Protein AF-A0A0F8HE31-F1 (afdb_monomer_lite)

Secondary structure (DSSP, 8-state):
--EEEEESSS-TTS----S---SS------EEEE-GGGTTS---EEEEEEEE-TT-SSEEEEEEEEE-S----GGG--S-----------TTS------------HHHHHHHHHHHHHHHT-

Structure (mmCIF, N/CA/C/O backbone):
data_AF-A0A0F8HE31-F1
#
_entry.id   AF-A0A0F8HE31-F1
#
loop_
_atom_site.group_PDB
_atom_site.id
_atom_site.type_symbol
_atom_site.label_atom_id
_atom_site.label_alt_id
_atom_site.label_comp_id
_atom_site.label_asym_id
_atom_site.label_entity_id
_atom_site.label_seq_id
_atom_site.pdbx_PDB_ins_code
_atom_site.Cartn_x
_atom_site.Cartn_y
_atom_site.Cartn_z
_atom_site.occupancy
_atom_site.B_iso_or_equiv
_atom_site.auth_seq_id
_atom_site.auth_comp_id
_atom_site.auth_asym_id
_atom_site.auth_atom_id
_atom_site.pdbx_PDB_model_num
ATOM 1 N N . SER A 1 1 ? 3.170 12.778 -11.305 1.00 69.75 1 SER A N 1
ATOM 2 C CA . SER A 1 1 ? 3.491 11.575 -10.505 1.00 69.75 1 SER A CA 1
ATOM 3 C C . SER A 1 1 ? 4.447 10.694 -11.298 1.00 69.75 1 SER A C 1
ATOM 5 O O . SER A 1 1 ? 4.528 10.888 -12.508 1.00 69.75 1 SER A O 1
ATOM 7 N N . PRO A 1 2 ? 5.191 9.772 -10.658 1.00 75.38 2 PRO A N 1
ATOM 8 C CA . PRO A 1 2 ? 6.046 8.812 -11.369 1.00 75.38 2 PRO A CA 1
ATOM 9 C C . PRO A 1 2 ? 5.257 7.763 -12.174 1.00 75.38 2 PRO A C 1
ATOM 11 O O . PRO A 1 2 ? 5.814 7.103 -13.044 1.00 75.38 2 PRO A O 1
ATOM 14 N N . TYR A 1 3 ? 3.956 7.647 -11.909 1.00 80.19 3 TYR A N 1
ATOM 15 C CA . TYR A 1 3 ? 3.056 6.697 -12.547 1.00 80.19 3 TYR A CA 1
ATOM 16 C C . TYR A 1 3 ? 1.704 7.310 -12.895 1.00 80.19 3 TYR A C 1
ATOM 18 O O . TYR A 1 3 ? 1.266 8.303 -12.298 1.00 80.19 3 TYR A O 1
ATOM 26 N N . GLU A 1 4 ? 1.023 6.632 -13.802 1.00 85.44 4 GLU A N 1
ATOM 27 C CA . GLU A 1 4 ? -0.390 6.761 -14.112 1.00 85.44 4 GLU A CA 1
ATOM 28 C C . GLU A 1 4 ? -1.153 5.564 -13.538 1.00 85.44 4 GLU A C 1
ATOM 30 O O . GLU A 1 4 ? -0.702 4.419 -13.605 1.00 85.44 4 GLU A O 1
ATOM 35 N N . VAL A 1 5 ? -2.323 5.836 -12.956 1.00 86.38 5 VAL A N 1
ATOM 36 C CA . VAL A 1 5 ? -3.256 4.778 -12.557 1.00 86.38 5 VAL A CA 1
ATOM 37 C C . VAL A 1 5 ? -4.071 4.402 -13.784 1.00 86.38 5 VAL A C 1
ATOM 39 O O . VAL A 1 5 ? -4.852 5.219 -14.268 1.00 86.38 5 VAL A O 1
ATOM 42 N N . VAL A 1 6 ? -3.871 3.183 -14.279 1.00 87.50 6 VAL A N 1
ATOM 43 C CA . VAL A 1 6 ? -4.647 2.617 -15.390 1.00 87.50 6 VAL A CA 1
ATOM 44 C C . VAL A 1 6 ? -5.987 2.117 -14.865 1.00 87.50 6 VAL A C 1
ATOM 46 O O . VAL A 1 6 ? -7.032 2.447 -15.417 1.00 87.50 6 VAL A O 1
ATOM 49 N N . GLU A 1 7 ? -5.949 1.368 -13.761 1.00 87.06 7 GLU A N 1
ATOM 50 C CA . GLU A 1 7 ? -7.128 0.823 -13.091 1.00 87.06 7 GLU A CA 1
ATOM 51 C C . GLU A 1 7 ? -6.915 0.782 -11.574 1.00 87.06 7 GLU A C 1
ATOM 53 O O . GLU A 1 7 ? -5.786 0.682 -11.090 1.00 87.06 7 GLU A O 1
ATOM 58 N N . GLY A 1 8 ? -8.002 0.881 -10.814 1.00 85.88 8 GLY A N 1
ATOM 59 C CA . GLY A 1 8 ? -7.991 0.736 -9.364 1.00 85.88 8 GLY A CA 1
ATOM 60 C C . GLY A 1 8 ? -9.131 1.496 -8.683 1.00 85.88 8 GLY A C 1
ATOM 61 O O . GLY A 1 8 ? -9.873 2.240 -9.330 1.00 85.88 8 GLY A O 1
ATOM 62 N N . PRO A 1 9 ? -9.285 1.345 -7.358 1.00 82.38 9 PRO A N 1
ATOM 63 C CA . PRO A 1 9 ? -10.383 1.950 -6.604 1.00 82.38 9 PRO A CA 1
ATOM 64 C C . PRO A 1 9 ? -10.299 3.484 -6.512 1.00 82.38 9 PRO A C 1
ATOM 66 O O . PRO A 1 9 ? -1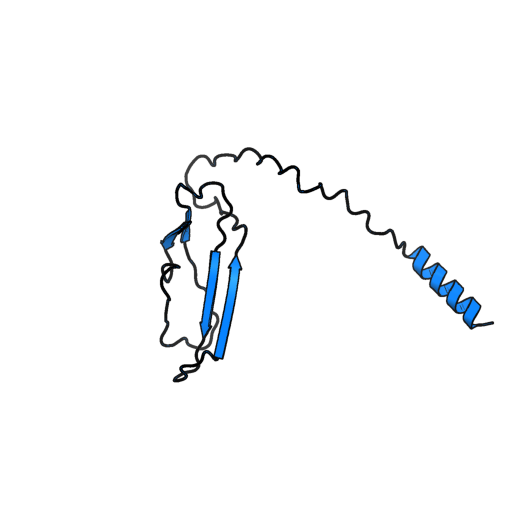1.332 4.135 -6.309 1.00 82.38 9 PRO A O 1
ATOM 69 N N . SER A 1 10 ? -9.102 4.060 -6.667 1.00 82.81 10 SER A N 1
ATOM 70 C CA . SER A 1 10 ? -8.863 5.503 -6.810 1.00 82.81 10 SER A CA 1
ATOM 71 C C . SER A 1 10 ? -7.546 5.799 -7.521 1.00 82.81 10 SER A C 1
ATOM 73 O O . SER A 1 10 ? -6.664 4.944 -7.619 1.00 82.81 10 SER A O 1
ATOM 75 N N . LYS A 1 11 ? -7.373 7.054 -7.947 1.00 82.38 11 LYS A N 1
ATOM 76 C CA . LYS A 1 11 ? -6.037 7.579 -8.243 1.00 82.38 11 LYS A CA 1
ATOM 77 C C . LYS A 1 11 ? -5.256 7.733 -6.936 1.00 82.38 11 LYS A C 1
ATOM 79 O O . LYS A 1 11 ? -5.839 8.108 -5.930 1.00 82.38 11 LYS A O 1
ATOM 84 N N . PHE A 1 12 ? -3.939 7.545 -6.945 1.00 75.00 12 PHE A N 1
ATOM 85 C CA . PHE A 1 12 ? -3.104 7.741 -5.742 1.00 75.00 12 PHE A CA 1
ATOM 86 C C . PHE A 1 12 ? -3.083 9.182 -5.219 1.00 75.00 12 PHE A C 1
ATOM 88 O O . PHE A 1 12 ? -2.845 9.411 -4.038 1.00 75.00 12 PHE A O 1
ATOM 95 N N . SER A 1 13 ? -3.334 10.165 -6.084 1.00 71.94 13 SER A N 1
ATOM 96 C CA . SER A 1 13 ? -3.488 11.565 -5.677 1.00 71.94 13 SER A CA 1
ATOM 97 C C . SER A 1 13 ? -4.846 11.862 -5.034 1.00 71.94 13 SER A C 1
ATOM 99 O O . SER A 1 13 ? -5.060 12.971 -4.551 1.00 71.94 13 SER A O 1
ATOM 101 N N . GLU A 1 14 ? -5.782 10.913 -5.066 1.00 79.38 14 GLU A N 1
ATOM 102 C CA . GLU A 1 14 ? -7.154 11.076 -4.600 1.00 79.38 14 GLU A CA 1
ATOM 103 C C . GLU A 1 14 ? -7.437 10.088 -3.463 1.00 79.38 14 GLU A C 1
ATOM 105 O O . GLU A 1 14 ? -7.141 8.894 -3.542 1.00 79.38 14 GLU A O 1
ATOM 110 N N . LYS A 1 15 ? -8.048 10.578 -2.382 1.00 78.19 15 LYS A N 1
ATOM 111 C CA . LYS A 1 15 ? -8.473 9.707 -1.286 1.00 78.19 15 LYS A CA 1
ATOM 112 C C . LYS A 1 15 ? -9.708 8.926 -1.720 1.00 78.19 15 LYS A C 1
ATOM 114 O O . LYS A 1 15 ? -10.720 9.528 -2.076 1.00 78.19 15 LYS A O 1
ATOM 119 N N . LYS A 1 16 ? -9.653 7.595 -1.639 1.00 81.75 16 LYS A N 1
ATOM 120 C CA . LYS A 1 16 ? -10.864 6.776 -1.678 1.00 81.75 16 LYS A CA 1
ATOM 121 C C . LYS A 1 16 ? -11.493 6.758 -0.293 1.00 81.75 16 LYS A C 1
ATOM 123 O O . LYS A 1 16 ? -10.825 6.407 0.674 1.00 81.75 16 LYS A O 1
ATOM 128 N N . HIS A 1 17 ? -12.769 7.108 -0.216 1.00 83.19 17 HIS A N 1
ATOM 129 C CA . HIS A 1 17 ? -13.562 6.948 0.993 1.00 83.19 17 HIS A CA 1
ATOM 130 C C . HIS A 1 17 ? -14.632 5.881 0.762 1.00 83.19 17 HIS A C 1
ATOM 132 O O . HIS A 1 17 ? -15.249 5.837 -0.305 1.00 83.19 17 HIS A O 1
ATOM 138 N N . PHE A 1 18 ? -14.828 5.029 1.762 1.00 84.00 18 PHE A N 1
ATOM 139 C CA . PHE A 1 18 ? -15.922 4.073 1.836 1.00 84.00 18 PHE A CA 1
ATOM 140 C C . PHE A 1 18 ? -16.754 4.454 3.057 1.00 84.00 18 PHE A C 1
ATOM 142 O O . PHE A 1 18 ? -16.208 4.520 4.154 1.00 84.00 18 PHE A O 1
ATOM 149 N N . GLU A 1 19 ? -18.048 4.719 2.866 1.00 82.94 19 GLU A N 1
ATOM 150 C CA . GLU A 1 19 ? -18.937 5.126 3.968 1.00 82.94 19 GLU A CA 1
ATOM 151 C C . GLU A 1 19 ? -19.082 4.022 5.022 1.00 82.94 19 GLU A C 1
ATOM 153 O O . GLU A 1 19 ? -19.210 4.291 6.215 1.00 82.94 19 GLU A O 1
ATOM 158 N N . SER A 1 20 ? -19.071 2.765 4.579 1.00 82.56 20 SER A N 1
ATOM 159 C CA . SER A 1 20 ? -19.135 1.598 5.446 1.00 82.56 20 SER A CA 1
ATOM 160 C C . SER A 1 20 ? -18.526 0.388 4.746 1.00 82.56 20 SER A C 1
ATOM 162 O O . SER A 1 20 ? -18.643 0.231 3.529 1.00 82.56 20 SER A O 1
ATOM 164 N N . LEU A 1 21 ? -17.869 -0.457 5.534 1.00 83.44 21 LEU A N 1
ATOM 165 C CA . LEU A 1 21 ? -17.417 -1.787 5.154 1.00 83.44 21 LEU A CA 1
ATOM 166 C C . LEU A 1 21 ? -17.979 -2.757 6.196 1.00 83.44 21 LEU A C 1
ATOM 168 O O . LEU A 1 21 ? -17.879 -2.499 7.397 1.00 83.44 21 LEU A O 1
ATOM 172 N N . ASP A 1 22 ? -18.579 -3.851 5.739 1.00 87.44 22 ASP A N 1
ATOM 173 C CA . ASP A 1 22 ? -18.978 -4.947 6.617 1.00 87.44 22 ASP A CA 1
ATOM 174 C C . ASP A 1 22 ? -17.741 -5.610 7.265 1.00 87.44 22 ASP A C 1
ATOM 176 O O . ASP A 1 22 ? -16.612 -5.457 6.795 1.00 87.44 22 ASP A O 1
ATOM 180 N N . PRO A 1 23 ? -17.890 -6.367 8.362 1.00 86.25 23 PRO A N 1
ATOM 181 C CA . PRO A 1 23 ? -16.768 -7.113 8.922 1.00 86.25 23 PRO A CA 1
ATOM 182 C C . PRO A 1 23 ? -16.211 -8.127 7.911 1.00 86.25 23 PRO A C 1
ATOM 184 O O . PRO A 1 23 ? -16.940 -8.995 7.428 1.00 86.25 23 PRO A O 1
ATOM 187 N N . GLY A 1 24 ? -14.911 -8.060 7.615 1.00 88.81 24 GLY A N 1
ATOM 188 C CA . GLY A 1 24 ? -14.300 -8.976 6.656 1.00 88.81 24 GLY A CA 1
ATOM 189 C C . GLY A 1 24 ? -12.869 -8.631 6.259 1.00 88.81 24 GLY A C 1
ATOM 190 O O . GLY A 1 24 ? -12.240 -7.726 6.807 1.00 88.81 24 GLY A O 1
ATOM 191 N N . VAL A 1 25 ? -12.362 -9.393 5.289 1.00 89.62 25 VAL A N 1
ATOM 192 C CA . VAL A 1 25 ? -11.068 -9.156 4.642 1.00 89.62 25 VAL A CA 1
ATOM 193 C C . VAL A 1 25 ? -11.329 -8.495 3.296 1.00 89.62 25 VAL A C 1
ATOM 195 O O . VAL A 1 25 ? -12.094 -9.018 2.488 1.00 89.62 25 VAL A O 1
ATOM 198 N N . TYR A 1 26 ? -10.673 -7.363 3.061 1.00 87.06 26 TYR A N 1
ATOM 199 C CA . TYR A 1 26 ? -10.794 -6.594 1.829 1.00 87.06 26 TYR A CA 1
ATOM 200 C C . TYR A 1 26 ? -9.460 -6.559 1.098 1.00 87.06 26 TYR A C 1
ATOM 202 O O . TYR A 1 26 ? -8.422 -6.276 1.697 1.00 87.06 26 TYR A O 1
ATOM 210 N N . THR A 1 27 ? -9.512 -6.806 -0.206 1.00 88.12 27 THR A N 1
ATOM 211 C CA . THR A 1 27 ? -8.365 -6.691 -1.104 1.00 88.12 27 THR A CA 1
ATOM 212 C C . THR A 1 27 ? -8.624 -5.545 -2.068 1.00 88.12 27 THR A C 1
ATOM 214 O O . THR A 1 27 ? -9.687 -5.467 -2.681 1.00 88.12 27 THR A O 1
ATOM 217 N N . PHE A 1 28 ? -7.650 -4.648 -2.184 1.00 85.56 28 PHE A N 1
ATOM 218 C CA . PHE A 1 28 ? -7.682 -3.527 -3.113 1.00 85.56 28 PHE A CA 1
ATOM 219 C C . PHE A 1 28 ? -6.532 -3.680 -4.098 1.00 85.56 28 PHE A C 1
ATOM 221 O O . PHE A 1 28 ? -5.388 -3.875 -3.688 1.00 85.56 28 PHE A O 1
ATOM 228 N N . GLU A 1 29 ? -6.843 -3.582 -5.385 1.00 87.56 29 GLU A N 1
ATOM 229 C CA . GLU A 1 29 ? 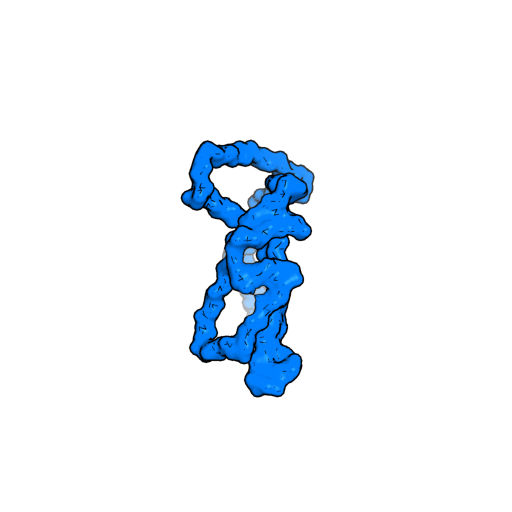-5.883 -3.782 -6.466 1.00 87.56 29 GLU A CA 1
ATOM 230 C C . GLU A 1 29 ? -5.785 -2.522 -7.323 1.00 87.56 29 GLU A C 1
ATOM 232 O O . GLU A 1 29 ? -6.782 -1.850 -7.593 1.00 87.56 29 GLU A O 1
ATOM 237 N N . TRP A 1 30 ? -4.564 -2.202 -7.743 1.00 85.56 30 TRP A N 1
ATOM 238 C CA . TRP A 1 30 ? -4.276 -1.121 -8.676 1.00 85.56 30 TRP A CA 1
ATOM 239 C C . TRP A 1 30 ? -3.409 -1.652 -9.808 1.00 85.56 30 TRP A C 1
ATOM 241 O O . TRP A 1 30 ? -2.445 -2.380 -9.569 1.00 85.56 30 TRP A O 1
ATOM 251 N N . ILE A 1 31 ? -3.703 -1.207 -11.025 1.00 85.75 31 ILE A N 1
ATOM 252 C CA . ILE A 1 31 ? -2.850 -1.382 -12.196 1.00 85.75 31 ILE A CA 1
ATOM 253 C C . ILE A 1 31 ? -2.191 -0.038 -12.480 1.00 85.75 31 ILE A C 1
ATOM 255 O O . ILE A 1 31 ? -2.858 0.956 -12.783 1.00 85.75 31 ILE A O 1
ATOM 259 N N . LEU A 1 32 ? -0.866 -0.011 -12.363 1.00 83.31 32 LEU A N 1
ATOM 260 C CA . LEU A 1 32 ? -0.054 1.185 -12.542 1.00 83.31 32 LEU A CA 1
ATOM 261 C C . LEU A 1 32 ? 0.803 1.072 -13.793 1.00 83.31 32 LEU A C 1
ATOM 263 O O . LEU A 1 32 ? 1.348 0.011 -14.095 1.00 83.31 32 LEU A O 1
ATOM 267 N N . LYS A 1 33 ? 0.974 2.199 -14.475 1.00 81.81 33 LYS A N 1
ATOM 268 C CA . LYS A 1 33 ? 1.920 2.349 -15.575 1.00 81.81 33 LYS A CA 1
ATOM 269 C C . LYS A 1 33 ? 2.961 3.392 -15.186 1.00 81.81 33 LYS A C 1
ATOM 271 O O . LYS A 1 33 ? 2.596 4.473 -14.731 1.00 81.81 33 LYS A O 1
ATOM 276 N N . ALA A 1 34 ? 4.243 3.074 -15.349 1.00 78.69 34 ALA A N 1
ATOM 277 C CA . ALA A 1 34 ? 5.304 4.066 -15.198 1.00 78.69 34 ALA A CA 1
ATOM 278 C C . ALA A 1 34 ? 5.194 5.126 -16.303 1.00 78.69 34 ALA A C 1
ATOM 280 O O . ALA A 1 34 ? 4.856 4.810 -17.445 1.00 78.69 34 ALA A O 1
ATOM 281 N N . ASN A 1 35 ? 5.489 6.377 -15.963 1.00 80.25 35 ASN A N 1
ATOM 282 C CA . ASN A 1 35 ? 5.586 7.447 -16.956 1.00 80.25 35 ASN A CA 1
ATOM 283 C C . ASN A 1 35 ? 6.955 7.398 -17.645 1.00 80.25 35 ASN A C 1
ATOM 285 O O . ASN A 1 35 ? 7.911 6.916 -17.043 1.00 80.25 35 ASN A O 1
ATOM 289 N N . GLU A 1 36 ? 7.078 7.963 -18.852 1.00 75.56 36 GLU A N 1
ATOM 290 C CA . GLU A 1 36 ? 8.306 7.905 -19.676 1.00 75.56 36 GLU A CA 1
ATOM 291 C C . GLU A 1 36 ? 9.582 8.311 -18.907 1.00 75.56 36 GLU A C 1
ATOM 293 O O . GLU A 1 36 ? 10.640 7.718 -19.082 1.00 75.56 36 GLU A O 1
ATOM 298 N N . GLY A 1 37 ? 9.488 9.275 -17.982 1.00 70.69 37 GLY A N 1
ATOM 299 C CA . GLY A 1 37 ? 10.621 9.715 -17.151 1.00 70.69 37 GLY A CA 1
ATOM 300 C C . GLY A 1 37 ? 11.039 8.759 -16.023 1.00 70.69 37 GLY A C 1
ATOM 301 O O . GLY A 1 37 ? 12.010 9.040 -15.325 1.00 70.69 37 GLY A O 1
ATOM 302 N N . TRP A 1 38 ? 10.300 7.671 -15.809 1.00 68.75 38 TRP A N 1
ATOM 303 C CA . TRP A 1 38 ? 10.508 6.674 -14.751 1.00 68.75 38 TRP A CA 1
ATOM 304 C C . TRP A 1 38 ? 10.646 5.248 -15.297 1.00 68.75 38 TRP A C 1
ATOM 306 O O . TRP A 1 38 ? 10.822 4.307 -14.520 1.00 68.75 38 TRP A O 1
ATOM 316 N N . GLU A 1 39 ? 10.610 5.076 -16.619 1.00 63.34 39 GLU A N 1
ATOM 317 C CA . GLU A 1 39 ? 10.911 3.799 -17.259 1.00 63.34 39 GLU A CA 1
ATOM 318 C C . GLU A 1 39 ? 12.332 3.341 -16.876 1.00 63.34 39 GLU A C 1
ATOM 320 O O . GLU A 1 39 ? 13.300 4.096 -16.950 1.00 63.34 39 GLU A O 1
ATOM 325 N N . GLY A 1 40 ? 12.452 2.103 -16.384 1.00 62.41 40 GLY A N 1
ATOM 326 C CA . GLY A 1 40 ? 13.725 1.510 -15.950 1.00 62.41 40 GLY A CA 1
ATOM 327 C C . GLY A 1 40 ? 14.163 1.819 -14.508 1.00 62.41 40 GLY A C 1
ATOM 328 O O . GLY A 1 40 ? 15.089 1.164 -14.011 1.00 62.41 40 GLY A O 1
ATOM 329 N N . TRP A 1 41 ? 13.489 2.734 -13.804 1.00 63.56 41 TRP A N 1
ATOM 330 C CA . TRP A 1 41 ? 13.756 3.066 -12.397 1.00 63.56 41 TRP A CA 1
ATOM 331 C C . TRP A 1 41 ? 12.898 2.244 -11.425 1.00 63.56 41 TRP A C 1
ATOM 333 O O . TRP A 1 41 ? 11.906 1.626 -11.810 1.00 63.56 41 TRP A O 1
ATOM 343 N N . SER A 1 42 ? 13.279 2.203 -10.141 1.00 66.94 42 SER A N 1
ATOM 344 C CA . SER A 1 42 ? 12.391 1.656 -9.111 1.00 66.94 42 SER A CA 1
ATOM 345 C C . SER A 1 42 ? 11.228 2.626 -8.894 1.00 66.94 42 SER A C 1
ATOM 347 O O . SER A 1 42 ? 11.422 3.825 -8.709 1.00 66.94 42 SER A O 1
ATOM 349 N N . MET A 1 43 ? 10.006 2.101 -8.945 1.00 76.88 43 MET A N 1
ATOM 350 C CA . MET A 1 43 ? 8.778 2.875 -8.786 1.00 76.88 43 MET A CA 1
ATOM 351 C C . MET A 1 43 ? 8.167 2.569 -7.412 1.00 76.88 43 MET A C 1
ATOM 353 O O . MET A 1 43 ? 7.330 1.670 -7.314 1.00 76.88 43 MET A O 1
ATOM 357 N N . PRO A 1 44 ? 8.615 3.237 -6.330 1.00 79.75 44 PRO A N 1
ATOM 358 C CA . PRO A 1 44 ? 8.048 3.012 -5.012 1.00 79.75 44 PRO A CA 1
ATOM 359 C C . PRO A 1 44 ? 6.621 3.559 -4.940 1.00 79.75 44 PRO A C 1
ATOM 361 O O . PRO A 1 44 ? 6.323 4.648 -5.440 1.00 79.75 44 PRO A O 1
ATOM 364 N N . VAL A 1 45 ? 5.742 2.807 -4.286 1.00 83.19 45 VAL A N 1
ATOM 365 C CA . VAL A 1 45 ? 4.334 3.165 -4.110 1.00 83.19 45 VAL A CA 1
ATOM 366 C C . VAL A 1 45 ? 4.052 3.333 -2.624 1.00 83.19 45 VAL A C 1
ATOM 368 O O . VAL A 1 45 ? 4.209 2.392 -1.850 1.00 83.19 45 VAL A O 1
ATOM 371 N N . ASN A 1 46 ? 3.641 4.537 -2.231 1.00 86.25 46 ASN A N 1
ATOM 372 C CA . ASN A 1 46 ? 3.266 4.844 -0.854 1.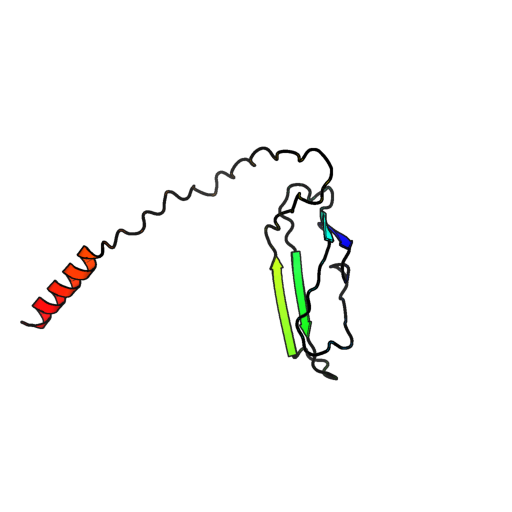00 86.25 46 ASN A CA 1
ATOM 373 C C . ASN A 1 46 ? 1.763 4.657 -0.684 1.00 86.25 46 ASN A C 1
ATOM 375 O O . ASN A 1 46 ? 0.969 5.265 -1.405 1.00 86.25 46 ASN A O 1
ATOM 379 N N . PHE A 1 47 ? 1.389 3.846 0.294 1.00 86.06 47 PHE A N 1
ATOM 380 C CA . PHE A 1 47 ? 0.015 3.626 0.699 1.00 86.06 47 PHE A CA 1
ATOM 381 C C . PHE A 1 47 ? -0.204 4.232 2.066 1.00 86.06 47 PHE A C 1
ATOM 383 O O . PHE A 1 47 ? 0.556 3.984 2.997 1.00 86.06 47 PHE A O 1
ATOM 390 N N . TRP A 1 48 ? -1.294 4.971 2.185 1.00 89.12 48 TRP A N 1
ATOM 391 C CA . TRP A 1 48 ? -1.784 5.495 3.444 1.00 89.12 48 TRP A CA 1
ATOM 392 C C . TRP A 1 48 ? -3.244 5.096 3.592 1.00 89.12 48 TRP A C 1
ATOM 394 O O . TRP A 1 48 ? -4.017 5.206 2.637 1.00 89.12 48 TRP A O 1
ATOM 404 N N . TYR A 1 49 ? -3.621 4.628 4.776 1.00 89.12 49 TYR A N 1
ATOM 405 C CA . TYR A 1 49 ? -4.988 4.216 5.065 1.00 89.12 49 TYR A CA 1
ATOM 406 C C . TYR A 1 49 ? -5.435 4.694 6.442 1.00 89.12 49 TYR A C 1
ATOM 408 O O . TYR A 1 49 ? -4.636 4.850 7.371 1.00 89.12 49 TYR A O 1
ATOM 416 N N . GLN A 1 50 ? -6.743 4.901 6.560 1.00 92.00 50 GLN A N 1
ATOM 417 C CA . GLN A 1 50 ? -7.433 5.193 7.808 1.00 92.00 50 GLN A CA 1
ATOM 418 C C . GLN A 1 50 ? -8.730 4.397 7.873 1.00 92.00 50 GLN A C 1
ATOM 420 O O . GLN A 1 50 ? -9.410 4.227 6.860 1.00 92.00 50 GLN A O 1
ATOM 425 N N . LEU A 1 51 ? -9.060 3.922 9.068 1.00 89.94 51 LEU A N 1
ATOM 426 C CA . LEU A 1 51 ? -10.318 3.260 9.385 1.00 89.94 51 LEU A CA 1
ATOM 427 C C . LEU A 1 51 ? -10.959 4.019 10.542 1.00 89.94 51 LEU A C 1
ATOM 429 O O . LEU A 1 51 ? -10.308 4.270 11.558 1.00 89.94 51 LEU A O 1
ATOM 433 N N . HIS A 1 52 ? -12.224 4.377 10.365 1.00 91.19 52 HIS A N 1
ATOM 434 C CA . HIS A 1 52 ? -13.024 5.091 11.350 1.00 91.19 52 HIS A CA 1
ATOM 435 C C . HIS A 1 52 ? -14.086 4.151 11.904 1.00 91.19 52 HIS A C 1
ATOM 437 O O . HIS A 1 52 ? -14.672 3.359 11.160 1.00 91.19 52 HIS A O 1
ATOM 443 N N . GLU A 1 53 ? -14.340 4.247 13.205 1.00 88.25 53 GLU A N 1
ATOM 444 C CA . GLU A 1 53 ? -15.555 3.673 13.768 1.00 88.25 53 GLU A CA 1
ATOM 445 C C . GLU A 1 53 ? -16.770 4.493 13.322 1.00 88.25 53 GLU A C 1
ATOM 447 O O . GLU A 1 53 ? -16.672 5.658 12.929 1.00 88.25 53 GLU A O 1
ATOM 452 N N . LYS A 1 54 ? -17.944 3.862 13.323 1.00 85.25 54 LYS A N 1
ATOM 453 C CA . LYS A 1 54 ? -19.158 4.493 12.811 1.00 85.25 54 LYS A CA 1
ATOM 454 C C . LYS A 1 54 ? -19.509 5.735 13.635 1.00 85.25 54 LYS A C 1
ATOM 456 O O . LYS A 1 54 ? -19.892 5.611 14.792 1.00 85.25 54 LYS A O 1
ATOM 461 N N . GLY A 1 55 ? -19.509 6.893 12.978 1.00 84.81 55 GLY A N 1
ATOM 462 C CA . GLY A 1 55 ? -19.875 8.172 13.591 1.00 84.81 55 GLY A CA 1
ATOM 463 C C . GLY A 1 55 ? -18.724 8.884 14.301 1.00 84.81 55 GLY A C 1
ATOM 464 O O . GLY A 1 55 ? -18.966 9.941 14.873 1.00 84.81 55 GLY A O 1
ATOM 465 N N . GLU A 1 56 ? -17.506 8.338 14.238 1.00 88.88 56 GLU A N 1
ATOM 466 C CA . GLU A 1 56 ? -16.313 8.935 14.836 1.00 88.88 56 GLU A CA 1
ATOM 467 C C . GLU A 1 56 ? -15.467 9.656 13.778 1.00 88.88 56 GLU A C 1
ATOM 469 O O . GLU A 1 56 ? -15.053 9.074 12.768 1.00 88.88 56 GLU A O 1
ATOM 474 N N . ASP A 1 57 ? -15.167 10.930 14.028 1.00 87.19 57 ASP A N 1
ATOM 475 C CA . ASP A 1 57 ? -14.312 11.734 13.146 1.00 87.19 57 ASP A CA 1
ATOM 476 C C . ASP A 1 57 ? -12.824 11.379 13.312 1.00 87.19 57 ASP A C 1
ATOM 478 O O . ASP A 1 57 ? -12.029 11.544 12.382 1.00 87.19 57 ASP A O 1
ATOM 482 N N . GLU A 1 58 ? -12.428 10.860 14.478 1.00 93.38 58 GLU A N 1
ATOM 483 C CA . GLU A 1 58 ? -11.064 10.394 14.717 1.00 93.38 58 GLU A CA 1
ATOM 484 C C . GLU A 1 58 ? -10.863 8.959 14.193 1.00 93.38 58 GLU A C 1
ATOM 486 O O . GLU A 1 58 ? -11.707 8.086 14.407 1.00 93.38 58 GLU A O 1
ATOM 491 N N . PRO A 1 59 ? -9.743 8.671 13.499 1.00 92.75 59 PRO A N 1
ATOM 492 C CA . PRO A 1 59 ? -9.485 7.335 12.981 1.00 92.75 59 PRO A CA 1
ATOM 493 C C . PRO A 1 59 ? -9.109 6.380 14.118 1.00 92.75 59 PRO A C 1
ATOM 495 O O . PRO A 1 59 ? -8.126 6.604 14.828 1.00 92.75 59 PRO A O 1
ATOM 498 N N . ALA A 1 60 ? -9.825 5.262 14.221 1.00 92.75 60 ALA A N 1
ATOM 499 C CA . ALA A 1 60 ? -9.493 4.168 15.131 1.00 92.75 60 ALA A CA 1
ATOM 500 C C . ALA A 1 60 ? -8.174 3.481 14.735 1.00 92.75 60 ALA A C 1
ATOM 502 O O . ALA A 1 60 ? -7.386 3.073 15.588 1.00 92.75 60 ALA A O 1
ATOM 503 N N . VAL A 1 61 ? -7.904 3.385 13.428 1.00 92.50 61 VAL A N 1
ATOM 504 C CA . VAL A 1 61 ? -6.643 2.863 12.888 1.00 92.50 61 VAL A CA 1
ATOM 505 C C . VAL A 1 61 ? -6.139 3.786 11.789 1.00 92.50 61 VAL A C 1
ATOM 507 O O . VAL A 1 61 ? -6.898 4.233 10.932 1.00 92.50 61 VAL A O 1
ATOM 510 N N . LYS A 1 62 ? -4.830 4.035 11.783 1.00 94.31 62 LYS A N 1
ATOM 511 C CA . LYS A 1 62 ? -4.119 4.691 10.686 1.00 94.31 62 LYS A CA 1
ATOM 512 C C . LYS A 1 62 ? -2.807 3.970 10.431 1.00 94.31 62 LYS A C 1
ATOM 514 O O . LYS A 1 62 ? -2.138 3.562 11.381 1.00 94.31 62 LYS A O 1
ATOM 519 N N . GLY A 1 63 ? -2.425 3.851 9.171 1.00 91.62 63 GLY A N 1
ATOM 520 C CA . GLY A 1 63 ? -1.155 3.248 8.803 1.00 91.62 63 GLY A CA 1
ATOM 521 C C . GLY A 1 63 ? -0.635 3.777 7.482 1.00 91.62 63 GLY A C 1
ATOM 522 O O . GLY A 1 63 ? -1.383 4.295 6.653 1.00 91.62 63 GLY A O 1
ATOM 523 N N . GLU A 1 64 ? 0.672 3.641 7.314 1.00 92.50 64 GLU A N 1
ATOM 524 C CA . GLU A 1 64 ? 1.380 3.994 6.097 1.00 92.50 64 GLU A CA 1
ATOM 525 C C . GLU A 1 64 ? 2.440 2.935 5.821 1.00 92.50 64 GLU A C 1
ATOM 527 O O . GLU A 1 64 ? 3.083 2.434 6.747 1.00 92.50 64 GLU A O 1
ATOM 532 N N . PHE A 1 65 ? 2.608 2.580 4.554 1.00 89.69 65 PHE A N 1
ATOM 533 C CA . PHE A 1 65 ? 3.708 1.734 4.120 1.00 89.69 65 PHE A CA 1
ATOM 534 C C . PHE A 1 65 ? 4.117 2.060 2.687 1.00 89.69 65 PHE A C 1
ATOM 536 O O . PHE A 1 65 ? 3.323 2.543 1.880 1.00 89.69 65 PHE A O 1
ATOM 543 N N . THR A 1 66 ? 5.368 1.746 2.368 1.00 88.56 66 THR A N 1
ATOM 544 C CA . THR A 1 66 ? 5.926 1.898 1.027 1.00 88.56 66 THR A CA 1
ATOM 545 C C . THR A 1 66 ? 6.222 0.528 0.453 1.00 88.56 66 THR A C 1
ATOM 547 O O . THR A 1 66 ? 6.979 -0.247 1.037 1.00 88.56 66 THR A O 1
ATOM 550 N N . VAL A 1 67 ? 5.675 0.243 -0.723 1.00 84.50 67 VAL A N 1
ATOM 551 C CA . VAL A 1 67 ? 6.122 -0.884 -1.538 1.00 84.50 67 VAL A CA 1
ATOM 552 C C . VAL A 1 67 ? 7.271 -0.381 -2.400 1.00 84.50 67 VAL A C 1
ATOM 554 O O . VAL A 1 67 ? 7.061 0.372 -3.348 1.00 84.50 67 VAL A O 1
ATOM 557 N N . ALA A 1 68 ? 8.496 -0.745 -2.030 1.00 79.00 68 ALA A N 1
ATOM 558 C CA . ALA A 1 68 ? 9.694 -0.474 -2.816 1.00 79.00 68 ALA A CA 1
ATOM 559 C C . ALA A 1 68 ? 10.050 -1.701 -3.667 1.00 79.00 68 ALA A C 1
ATOM 561 O O . ALA A 1 68 ? 9.770 -2.830 -3.274 1.00 79.00 68 ALA A O 1
ATOM 562 N N . TYR A 1 69 ? 10.695 -1.477 -4.815 1.00 69.81 69 TYR A N 1
ATOM 563 C CA . TYR A 1 69 ? 11.154 -2.546 -5.716 1.00 69.81 69 TYR A CA 1
ATOM 564 C C . TYR A 1 69 ? 10.036 -3.486 -6.193 1.00 69.81 69 TYR A C 1
ATOM 566 O O . TYR A 1 69 ? 10.193 -4.706 -6.197 1.00 69.81 69 TYR A O 1
ATOM 574 N N . CYS A 1 70 ? 8.904 -2.919 -6.617 1.00 67.94 70 CYS A N 1
ATOM 575 C CA . CYS A 1 70 ? 7.831 -3.688 -7.238 1.00 67.94 70 CYS A CA 1
ATOM 576 C C . CYS A 1 70 ? 8.396 -4.523 -8.398 1.00 67.94 70 CYS A C 1
ATOM 578 O O . CYS A 1 70 ? 8.967 -3.976 -9.343 1.00 67.94 70 CYS A O 1
ATOM 580 N N . THR A 1 71 ? 8.251 -5.845 -8.319 1.00 60.16 71 THR A N 1
ATOM 581 C CA . THR A 1 71 ? 8.574 -6.720 -9.448 1.00 60.16 71 THR A CA 1
ATOM 582 C C . THR A 1 71 ? 7.475 -6.544 -10.484 1.00 60.16 71 THR A C 1
ATOM 584 O O . THR A 1 71 ? 6.307 -6.799 -10.200 1.00 60.16 71 THR A O 1
ATOM 587 N N . ILE A 1 72 ? 7.834 -6.064 -11.672 1.00 63.47 72 ILE A N 1
ATOM 588 C CA . ILE A 1 72 ? 6.897 -5.972 -12.791 1.00 63.47 72 ILE A CA 1
ATOM 589 C C . ILE A 1 72 ? 6.659 -7.403 -13.284 1.00 63.47 72 ILE A C 1
ATOM 591 O O . ILE A 1 72 ? 7.593 -8.054 -13.755 1.00 63.47 72 ILE A O 1
ATOM 595 N N . SER A 1 73 ? 5.431 -7.914 -13.141 1.00 55.72 73 SER A N 1
ATOM 596 C CA . SER A 1 73 ? 5.062 -9.202 -13.735 1.00 55.72 73 SER A CA 1
ATOM 597 C C . SER A 1 73 ? 4.921 -9.030 -15.244 1.00 55.72 73 SER A C 1
ATOM 599 O O . SER A 1 73 ? 4.042 -8.314 -15.722 1.00 55.72 73 SER A O 1
ATOM 601 N N . ASN A 1 74 ? 5.790 -9.693 -16.004 1.00 60.84 74 ASN A N 1
ATOM 602 C CA . ASN A 1 74 ? 5.768 -9.640 -17.464 1.00 60.84 74 ASN A CA 1
ATOM 603 C C . ASN A 1 74 ? 4.746 -10.610 -18.090 1.00 60.84 74 ASN A C 1
ATOM 605 O O . ASN A 1 74 ? 4.653 -10.695 -19.310 1.00 60.84 74 ASN A O 1
ATOM 609 N N . GLU A 1 75 ? 3.968 -11.341 -17.284 1.00 60.38 75 GLU A N 1
ATOM 610 C CA . GLU A 1 75 ? 3.083 -12.419 -17.756 1.00 60.38 75 GLU A CA 1
ATOM 611 C C . GLU A 1 75 ? 1.904 -11.933 -18.620 1.00 60.38 75 GLU A C 1
ATOM 613 O O . GLU A 1 75 ? 1.371 -12.686 -19.435 1.00 60.38 75 GLU A O 1
ATOM 618 N N . HIS A 1 76 ?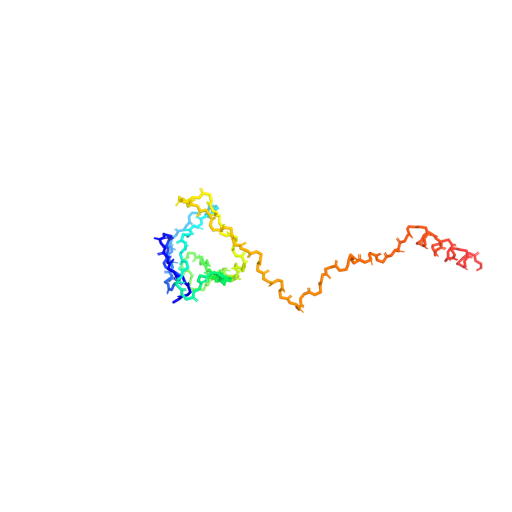 1.508 -10.667 -18.467 1.00 55.12 76 HIS A N 1
ATOM 619 C CA . HIS A 1 76 ? 0.363 -10.078 -19.168 1.00 55.12 76 HIS A CA 1
ATOM 620 C C . HIS A 1 76 ? 0.749 -9.135 -20.318 1.00 55.12 76 HIS A C 1
ATOM 622 O O . HIS A 1 76 ? -0.132 -8.648 -21.032 1.00 55.12 76 HIS A O 1
ATOM 628 N N . TYR A 1 77 ? 2.043 -8.893 -20.543 1.00 60.50 77 TYR A N 1
ATOM 629 C CA . TYR A 1 77 ? 2.510 -8.070 -21.659 1.00 60.50 77 TYR A CA 1
ATOM 630 C C . TYR A 1 77 ? 2.669 -8.932 -22.919 1.00 60.50 77 TYR A C 1
ATOM 632 O O . TYR A 1 77 ? 3.305 -9.982 -22.904 1.00 60.50 77 TYR A O 1
ATOM 640 N N . LYS A 1 78 ? 2.072 -8.496 -24.036 1.00 59.94 78 LYS A N 1
ATOM 641 C CA . LYS A 1 78 ? 2.227 -9.146 -25.348 1.00 59.94 78 LYS A CA 1
ATOM 642 C C . LYS A 1 78 ? 3.392 -8.500 -26.103 1.00 59.94 78 LYS A C 1
ATOM 644 O O . LYS A 1 78 ? 3.347 -7.298 -26.342 1.00 59.94 78 LYS A O 1
ATOM 649 N N . GLY A 1 79 ? 4.381 -9.291 -26.522 1.00 65.75 79 GLY A N 1
ATOM 650 C CA . GLY A 1 79 ? 5.532 -8.833 -27.314 1.00 65.75 79 GLY A CA 1
ATOM 651 C C . GLY A 1 79 ? 6.834 -9.537 -26.925 1.00 65.75 79 GLY A C 1
ATOM 652 O O . GLY A 1 79 ? 6.841 -10.348 -26.000 1.00 65.75 79 GLY A O 1
ATOM 653 N N . GLU A 1 80 ? 7.930 -9.244 -27.633 1.00 58.91 80 GLU A N 1
ATOM 654 C CA . GLU A 1 80 ? 9.270 -9.623 -27.169 1.00 58.91 80 GLU A CA 1
ATOM 655 C C . GLU A 1 80 ? 9.563 -8.873 -25.870 1.00 58.91 80 GLU A C 1
ATOM 657 O O . GLU A 1 80 ? 9.487 -7.646 -25.813 1.00 58.91 80 GLU A O 1
ATOM 662 N N . ILE A 1 81 ? 9.862 -9.625 -24.812 1.00 57.81 81 ILE A N 1
ATOM 663 C CA . ILE A 1 81 ? 10.312 -9.054 -23.548 1.00 57.81 81 ILE A CA 1
ATOM 664 C C . ILE A 1 81 ? 11.712 -8.503 -23.823 1.00 57.81 81 ILE A C 1
ATOM 666 O O . ILE A 1 81 ? 12.589 -9.301 -24.171 1.00 57.81 81 ILE A O 1
ATOM 670 N N . PRO A 1 82 ? 11.961 -7.188 -23.686 1.00 55.44 82 PRO A N 1
ATOM 671 C CA . PRO A 1 82 ? 13.325 -6.700 -23.714 1.00 55.44 82 PRO A CA 1
ATOM 672 C C . PRO A 1 82 ? 14.059 -7.401 -22.573 1.00 55.44 82 PRO A 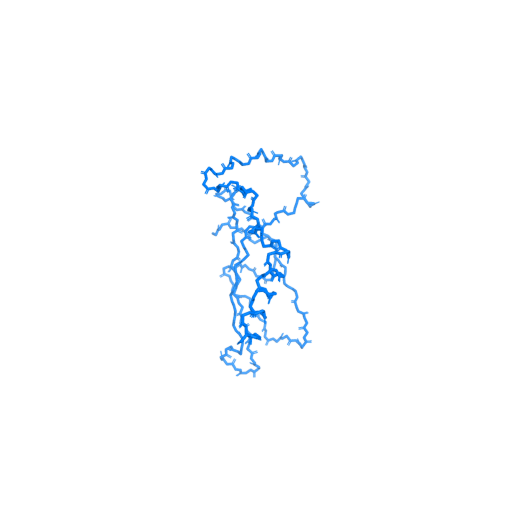C 1
ATOM 674 O O . PRO A 1 82 ? 13.732 -7.218 -21.398 1.00 55.44 82 PRO A O 1
ATOM 677 N N . ILE A 1 83 ? 15.009 -8.265 -22.930 1.00 54.00 83 ILE A N 1
ATOM 678 C CA . ILE A 1 83 ? 15.982 -8.799 -21.989 1.00 54.00 83 ILE A CA 1
ATOM 679 C C . ILE A 1 83 ? 16.725 -7.558 -21.520 1.00 54.00 83 ILE A C 1
ATOM 681 O O . ILE A 1 83 ? 17.527 -7.001 -22.264 1.00 54.00 83 ILE A O 1
ATOM 685 N N . PHE A 1 84 ? 16.358 -7.048 -20.345 1.00 54.47 84 PHE A N 1
ATOM 686 C CA . PHE A 1 84 ? 17.108 -5.979 -19.716 1.00 54.47 84 PHE A CA 1
ATOM 687 C C . PHE A 1 84 ? 18.506 -6.565 -19.540 1.00 54.47 84 PHE A C 1
ATOM 689 O O . PHE A 1 84 ? 18.678 -7.502 -18.756 1.00 54.47 84 PHE A O 1
ATOM 696 N N . GLU A 1 85 ? 19.465 -6.099 -20.346 1.00 48.78 85 GLU A N 1
ATOM 697 C CA . GLU A 1 85 ? 20.875 -6.362 -20.094 1.00 48.78 85 GLU A CA 1
ATOM 698 C C . GLU A 1 85 ? 21.092 -6.089 -18.611 1.00 48.78 85 GLU A C 1
ATOM 700 O O . GLU A 1 85 ? 20.578 -5.093 -18.084 1.00 48.78 85 GLU A O 1
ATOM 705 N N . GLU A 1 86 ? 21.737 -7.040 -17.931 1.00 49.09 86 GLU A N 1
ATOM 706 C CA . GLU A 1 86 ? 22.061 -6.944 -16.515 1.00 49.09 86 GLU A CA 1
ATOM 707 C C . GLU A 1 86 ? 22.466 -5.500 -16.226 1.00 49.09 86 GLU A C 1
ATOM 709 O O . GLU A 1 86 ? 23.436 -5.001 -16.804 1.00 49.09 86 GLU A O 1
ATOM 714 N N . ARG A 1 87 ? 21.673 -4.791 -15.400 1.00 46.41 87 ARG A N 1
ATOM 715 C CA . ARG A 1 87 ? 22.064 -3.458 -14.929 1.00 46.41 87 ARG A CA 1
ATOM 716 C C . ARG A 1 87 ? 23.531 -3.566 -14.527 1.00 46.41 87 ARG A C 1
ATOM 718 O O . ARG A 1 87 ? 23.857 -4.546 -13.849 1.00 46.41 87 ARG A O 1
ATOM 725 N N . PRO A 1 88 ? 24.396 -2.595 -14.874 1.00 46.12 88 PRO A N 1
ATOM 726 C CA . PRO A 1 88 ? 25.711 -2.571 -14.271 1.00 46.12 88 PRO A CA 1
ATOM 727 C C . PRO A 1 88 ? 25.463 -2.588 -12.769 1.00 46.12 88 PRO A C 1
ATOM 729 O O . PRO A 1 88 ? 24.794 -1.700 -12.229 1.00 46.12 88 PRO A O 1
ATOM 732 N N . VAL A 1 89 ? 25.891 -3.677 -12.131 1.00 44.72 89 VAL A N 1
ATOM 733 C CA . VAL A 1 89 ? 25.922 -3.797 -10.683 1.00 44.72 89 VAL A CA 1
ATOM 734 C C . VAL A 1 89 ? 26.582 -2.512 -10.222 1.00 44.72 89 VAL A C 1
ATOM 736 O O . VAL A 1 89 ? 27.718 -2.231 -10.603 1.00 44.72 89 VAL A O 1
ATOM 739 N N . SER A 1 90 ? 25.833 -1.669 -9.511 1.00 42.38 90 SER A N 1
ATOM 740 C CA . SER A 1 90 ? 26.424 -0.495 -8.894 1.00 42.38 90 SER A CA 1
ATOM 741 C C . SER A 1 90 ? 27.602 -1.005 -8.076 1.00 42.38 90 SER A C 1
ATOM 743 O O . SER A 1 90 ? 27.412 -1.830 -7.182 1.00 42.38 90 SER A O 1
ATOM 745 N N . GLU A 1 91 ? 28.810 -0.540 -8.389 1.00 49.09 91 GLU A N 1
ATOM 746 C CA . GLU A 1 91 ? 30.055 -0.886 -7.693 1.00 49.09 91 GLU A CA 1
ATOM 747 C C . GLU A 1 91 ? 30.087 -0.360 -6.238 1.00 49.09 91 GLU A C 1
ATOM 749 O O . GLU A 1 91 ? 31.144 -0.033 -5.708 1.00 49.09 91 GLU A O 1
ATOM 754 N N . THR A 1 92 ? 28.935 -0.257 -5.566 1.00 52.25 92 THR A N 1
ATOM 755 C CA . THR A 1 92 ? 28.840 0.126 -4.150 1.00 52.25 92 THR A CA 1
ATOM 756 C C . THR A 1 92 ? 28.125 -0.902 -3.279 1.00 52.25 92 THR A C 1
ATOM 758 O O . THR A 1 92 ? 28.107 -0.743 -2.062 1.00 52.25 92 THR A O 1
ATOM 761 N N . GLU A 1 93 ? 27.622 -2.004 -3.829 1.00 38.41 93 GLU A N 1
ATOM 762 C CA . GLU A 1 93 ? 27.334 -3.170 -2.998 1.00 38.41 93 GLU A CA 1
ATOM 763 C C . GLU A 1 93 ? 28.433 -4.189 -3.239 1.00 38.41 93 GLU A C 1
ATOM 765 O O . GLU A 1 93 ? 28.451 -4.916 -4.231 1.00 38.41 93 GLU A O 1
ATOM 770 N N . SER A 1 94 ? 29.397 -4.201 -2.314 1.00 42.09 94 SER A N 1
ATOM 771 C CA . SER A 1 94 ? 30.254 -5.358 -2.107 1.00 42.09 94 SER A CA 1
ATOM 772 C C . SER A 1 94 ? 29.385 -6.597 -2.255 1.00 42.09 94 SER A C 1
ATOM 774 O O . SER A 1 94 ? 28.368 -6.700 -1.559 1.00 42.09 94 SER A O 1
ATOM 776 N N . SER A 1 95 ? 29.780 -7.523 -3.136 1.00 39.31 95 SER A N 1
ATOM 777 C CA . SER A 1 95 ? 29.236 -8.878 -3.133 1.00 39.31 95 SER A CA 1
ATOM 778 C C . SER A 1 95 ? 29.033 -9.308 -1.681 1.00 39.31 95 SER A C 1
ATOM 780 O O . SER A 1 95 ? 29.872 -8.945 -0.840 1.00 39.31 95 SER A O 1
ATOM 782 N N . PRO A 1 96 ? 28.014 -10.113 -1.340 1.00 44.00 96 PRO A N 1
ATOM 783 C CA . PRO A 1 96 ? 28.160 -10.924 -0.156 1.00 44.00 96 PRO A CA 1
ATOM 784 C C . PRO A 1 96 ? 29.379 -11.804 -0.451 1.00 44.00 96 PRO A C 1
ATOM 786 O O . PRO A 1 96 ? 29.272 -12.872 -1.043 1.00 44.00 96 PRO A O 1
ATOM 789 N N . THR A 1 97 ? 30.576 -11.328 -0.084 1.00 46.78 97 THR A N 1
ATOM 790 C CA . THR A 1 97 ? 31.642 -12.191 0.389 1.00 46.78 97 THR A CA 1
ATOM 791 C C . THR A 1 97 ? 30.892 -13.078 1.329 1.00 46.78 97 THR A C 1
ATOM 793 O O . THR A 1 97 ? 30.391 -12.539 2.319 1.00 46.78 97 THR A O 1
ATOM 796 N N . SER A 1 98 ? 30.682 -14.337 0.915 1.00 48.59 98 SER A N 1
ATOM 797 C CA . SER A 1 98 ? 29.996 -15.366 1.681 1.00 48.59 98 SER A CA 1
ATOM 798 C C . SER A 1 98 ? 30.287 -15.051 3.118 1.00 48.59 98 SER A C 1
ATOM 800 O O . SER A 1 98 ? 31.452 -15.153 3.514 1.00 48.59 98 SER A O 1
ATOM 802 N N . ALA A 1 99 ? 29.295 -14.473 3.809 1.00 49.91 99 ALA A N 1
ATOM 803 C CA . ALA A 1 99 ? 29.532 -13.971 5.140 1.00 49.91 99 ALA A CA 1
ATOM 804 C C . ALA A 1 99 ? 29.978 -15.222 5.856 1.00 49.91 99 ALA A C 1
ATOM 806 O O . ALA A 1 99 ? 29.210 -16.183 5.932 1.00 49.91 99 ALA A O 1
ATOM 807 N N . SER A 1 100 ? 31.266 -15.270 6.199 1.00 53.59 100 SER A N 1
ATOM 808 C CA . SER A 1 100 ? 31.836 -16.373 6.933 1.00 53.59 100 SER A CA 1
ATOM 809 C C . SER A 1 100 ? 31.036 -16.345 8.211 1.00 53.59 100 SER A C 1
ATOM 811 O O . SER A 1 100 ? 31.328 -15.541 9.097 1.00 53.59 100 SER A O 1
ATOM 813 N N . THR A 1 101 ? 29.973 -17.151 8.261 1.00 53.53 101 THR A N 1
ATOM 814 C CA . THR A 1 101 ? 29.225 -17.447 9.468 1.00 53.53 101 THR A CA 1
ATOM 815 C C . THR A 1 101 ? 30.300 -17.631 10.513 1.00 53.53 101 THR A C 1
ATOM 817 O O . THR A 1 101 ? 31.193 -18.454 10.267 1.00 53.53 101 THR A O 1
ATOM 820 N N . PRO A 1 102 ? 30.327 -16.821 11.587 1.00 51.34 102 PRO A N 1
ATOM 821 C CA . PRO A 1 102 ? 31.343 -17.007 12.597 1.00 51.34 102 PRO A CA 1
ATOM 822 C C . PRO A 1 102 ? 31.234 -18.471 12.984 1.00 51.34 102 PRO A C 1
ATOM 824 O O . PRO A 1 102 ? 30.151 -18.941 13.340 1.00 51.34 102 PRO A O 1
ATOM 827 N N . ALA A 1 103 ? 32.317 -19.213 12.754 1.00 57.88 103 ALA A N 1
ATOM 828 C CA . ALA A 1 103 ? 32.371 -20.639 12.985 1.00 57.88 103 ALA A CA 1
ATOM 829 C C . ALA A 1 103 ? 32.375 -20.852 14.499 1.00 57.88 103 ALA A C 1
ATOM 831 O O . ALA A 1 103 ? 33.371 -21.245 15.099 1.00 57.88 103 ALA A O 1
ATOM 832 N N . PHE A 1 104 ? 31.239 -20.588 15.139 1.00 58.69 104 PHE A N 1
ATOM 833 C CA . PHE A 1 104 ? 30.901 -21.157 16.423 1.00 58.69 104 PHE A CA 1
ATOM 834 C C . PHE A 1 104 ? 30.591 -22.620 16.150 1.00 58.69 104 PHE A C 1
ATOM 836 O O . PHE A 1 104 ? 29.447 -23.062 16.081 1.00 58.69 104 PHE A O 1
ATOM 843 N N . THR A 1 105 ? 31.659 -23.378 15.914 1.00 63.88 105 THR A N 1
ATOM 844 C CA . THR A 1 105 ? 31.608 -24.828 15.901 1.00 63.88 105 THR A CA 1
ATOM 845 C C . THR A 1 105 ? 31.010 -25.259 17.232 1.00 63.88 105 THR A C 1
ATOM 847 O O . THR A 1 105 ? 31.515 -24.864 18.282 1.00 63.88 105 THR A O 1
ATOM 850 N N . LEU A 1 106 ? 29.959 -26.076 17.187 1.00 58.25 106 LEU A N 1
ATOM 851 C CA . LEU A 1 106 ? 29.311 -26.694 18.349 1.00 58.25 106 LEU A CA 1
ATOM 852 C C . LEU A 1 106 ? 30.324 -27.325 19.332 1.00 58.25 106 LEU A C 1
ATOM 854 O O . LEU A 1 106 ? 30.104 -27.357 20.538 1.00 58.25 106 LEU A O 1
ATOM 858 N N . ALA A 1 107 ? 31.476 -27.770 18.824 1.00 59.56 107 ALA A N 1
ATOM 859 C CA . ALA A 1 107 ? 32.593 -28.254 19.628 1.00 59.56 107 ALA A CA 1
ATOM 860 C C . ALA A 1 107 ? 33.180 -27.183 20.574 1.00 59.56 107 ALA A C 1
ATOM 862 O O . ALA A 1 107 ? 33.490 -27.485 21.723 1.00 59.56 107 ALA A O 1
ATOM 863 N N . GLY A 1 108 ? 33.282 -25.926 20.130 1.00 63.88 108 GLY A N 1
ATOM 864 C CA . GLY A 1 108 ? 33.796 -24.812 20.931 1.00 63.88 108 GLY A CA 1
ATOM 865 C C . GLY A 1 108 ? 32.866 -24.426 22.083 1.00 63.88 108 GLY A C 1
ATOM 866 O O . GLY A 1 108 ? 33.327 -24.217 23.205 1.00 63.88 108 GLY A O 1
ATOM 867 N N . THR A 1 109 ? 31.550 -24.407 21.850 1.00 61.91 109 THR A N 1
ATOM 868 C CA . THR A 1 109 ? 30.561 -24.167 22.915 1.00 61.91 109 THR A CA 1
ATOM 869 C C . THR A 1 109 ? 30.556 -25.288 23.953 1.00 61.91 109 THR A C 1
ATOM 871 O O . THR A 1 109 ? 30.481 -24.997 25.147 1.00 61.91 109 THR A O 1
ATOM 874 N N . ILE A 1 110 ? 30.729 -26.550 23.544 1.00 71.38 110 ILE A N 1
ATOM 875 C CA . ILE A 1 110 ? 30.851 -27.682 24.480 1.00 71.38 110 ILE A CA 1
ATOM 876 C C . ILE A 1 110 ? 32.146 -27.579 25.305 1.00 71.38 110 ILE A C 1
ATOM 878 O O . ILE A 1 110 ? 32.108 -27.780 26.519 1.00 71.38 110 ILE A O 1
ATOM 882 N N . SER A 1 111 ? 33.278 -27.202 24.700 1.00 67.38 111 SER A N 1
ATOM 883 C CA . SER A 1 111 ? 34.5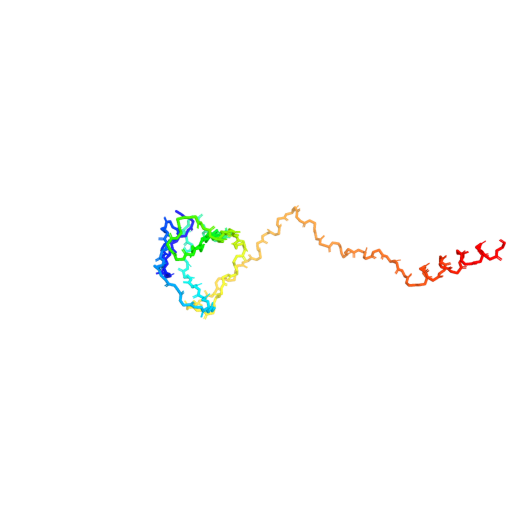49 -27.038 25.425 1.00 67.38 111 SER A CA 1
ATOM 884 C C . SER A 1 111 ? 34.504 -25.937 26.488 1.00 67.38 111 SER A C 1
ATOM 886 O O . SER A 1 111 ? 35.024 -26.139 27.587 1.00 67.38 111 SER A O 1
ATOM 888 N N . ILE A 1 112 ? 33.853 -24.803 26.208 1.00 74.81 112 ILE A N 1
ATOM 889 C CA . ILE A 1 112 ? 33.687 -23.722 27.194 1.00 74.81 112 ILE A CA 1
ATOM 890 C C . ILE A 1 112 ? 32.781 -24.178 28.345 1.00 74.81 112 ILE A C 1
ATOM 892 O O . ILE A 1 112 ? 33.093 -23.914 29.507 1.00 74.81 112 ILE A O 1
ATOM 896 N N . LEU A 1 113 ? 31.700 -24.909 28.049 1.00 74.81 113 LEU A N 1
ATOM 897 C CA . LEU A 1 113 ? 30.786 -25.415 29.075 1.00 74.81 113 LEU A CA 1
ATOM 898 C C . LEU A 1 113 ? 31.481 -26.408 30.020 1.00 74.81 113 LEU A C 1
ATOM 900 O O . LEU A 1 113 ? 31.330 -26.313 31.236 1.00 74.81 113 LEU A O 1
ATOM 904 N N . VAL A 1 114 ? 32.279 -27.330 29.471 1.00 77.25 114 VAL A N 1
ATOM 905 C CA . VAL A 1 114 ? 33.043 -28.315 30.256 1.00 77.25 114 VAL A CA 1
ATOM 906 C C . VAL A 1 114 ? 34.097 -27.629 31.126 1.00 77.25 114 VAL A C 1
ATOM 908 O O . VAL A 1 114 ? 34.238 -27.978 32.299 1.00 77.25 114 VAL A O 1
ATOM 911 N N . LEU A 1 115 ? 34.802 -26.627 30.592 1.00 76.50 115 LEU A N 1
ATOM 912 C CA . LEU A 1 115 ? 35.812 -25.885 31.347 1.00 76.50 115 LEU A CA 1
ATOM 913 C C . LEU A 1 115 ? 35.186 -25.070 32.485 1.00 76.50 115 LEU A C 1
ATOM 915 O O . LEU A 1 115 ? 35.680 -25.115 33.612 1.00 76.50 115 LEU A O 1
ATOM 919 N N . ALA A 1 116 ? 34.073 -24.383 32.223 1.00 76.88 116 ALA A N 1
ATOM 920 C CA . ALA A 1 116 ? 33.337 -23.663 33.255 1.00 76.88 116 ALA A CA 1
ATOM 921 C C . ALA A 1 116 ? 32.882 -24.620 34.367 1.00 76.88 116 ALA A C 1
ATOM 923 O O . ALA A 1 116 ? 33.107 -24.356 35.545 1.00 76.88 116 ALA A O 1
ATOM 924 N N . PHE A 1 117 ? 32.329 -25.781 34.011 1.00 76.00 117 PHE A N 1
ATOM 925 C CA . PHE A 1 117 ? 31.863 -26.761 34.991 1.00 76.00 117 PHE A CA 1
ATOM 926 C C . PHE A 1 117 ? 32.999 -27.374 35.825 1.00 76.00 117 PHE A C 1
ATOM 928 O O . PHE A 1 117 ? 32.807 -27.661 37.004 1.00 76.00 117 PHE A O 1
ATOM 935 N N . ALA A 1 118 ? 34.189 -27.549 35.246 1.00 76.38 118 ALA A N 1
ATOM 936 C CA . ALA A 1 118 ? 35.371 -28.026 35.964 1.00 76.38 118 ALA A CA 1
ATOM 937 C C . ALA A 1 118 ? 35.936 -26.979 36.940 1.00 76.38 118 ALA A C 1
ATOM 939 O O . ALA A 1 118 ? 36.378 -27.340 38.028 1.00 76.38 118 ALA A O 1
ATOM 940 N N . ILE A 1 119 ? 35.896 -25.693 36.576 1.00 75.62 119 ILE A N 1
ATOM 941 C CA . ILE A 1 119 ? 36.338 -24.590 37.444 1.00 75.62 119 ILE A CA 1
ATOM 942 C C . ILE A 1 119 ? 35.347 -24.371 38.594 1.00 75.62 119 ILE A C 1
ATOM 944 O O . ILE A 1 119 ? 35.770 -24.208 39.732 1.00 75.62 119 ILE A O 1
ATOM 948 N N . PHE A 1 120 ? 34.039 -24.430 38.328 1.00 69.50 120 PHE A N 1
ATOM 949 C CA . PHE A 1 120 ? 33.000 -24.267 39.355 1.00 69.50 120 PHE A CA 1
ATOM 950 C C . PHE A 1 120 ? 32.867 -25.461 40.315 1.00 69.50 120 PHE A C 1
ATOM 952 O O . PHE A 1 120 ? 32.203 -25.343 41.342 1.00 69.50 120 PHE A O 1
ATOM 959 N N . ARG A 1 121 ? 33.463 -26.615 39.992 1.00 64.69 121 ARG A N 1
ATOM 960 C CA . ARG A 1 121 ? 33.477 -27.814 40.849 1.00 64.69 121 ARG A CA 1
ATOM 961 C C . ARG A 1 121 ? 34.733 -27.948 41.713 1.00 64.69 121 ARG A C 1
ATOM 963 O O . ARG A 1 121 ? 34.898 -28.989 42.349 1.00 64.69 121 ARG A O 1
ATOM 970 N N . ARG A 1 122 ? 35.611 -26.947 41.710 1.00 53.12 122 ARG A N 1
ATOM 971 C CA . ARG A 1 122 ? 36.844 -26.936 42.496 1.00 53.12 122 ARG A CA 1
ATOM 972 C C . ARG A 1 122 ? 36.701 -26.108 43.764 1.00 53.12 122 ARG A C 1
ATOM 974 O O . ARG A 1 122 ? 36.020 -25.064 43.703 1.00 53.12 122 ARG A O 1
#

pLDDT: mean 72.37, std 15.21, range [38.41, 94.31]

Foldseek 3Di:
DQKDWPDWQDTLVDDDDDLDDDPDDDDTDTDIDGDPVCVPHKDKDKDWDFDCDNPDPDTPDIDIDIDTPDDDPCPPDPDPDPPPDPDPPPPPDDDPPVVPPPCPPVVVVVVVVVVVVVVVVD

Sequence (122 aa):
SPYEVVEGPSKFSEKKHFESLDPGVYTFEWILKANEGWEGWSMPVNFWYQLHEKGEDEPAVKGEFTVAYCTISNEHYKGEIPIFEERPVSETESSPTSASTPAFTLAGTISILVLAFAIFRR

Radius of gyration: 26.22 Å; chains: 1; bounding box: 57×40×70 Å

Organism: Methanosarcina mazei (NCBI:txid2209)

InterPro domains:
  IPR026450 MAST domain [PF27849] (2-122)
  IPR026476 Sarcinarray family protein [TIGR04209] (3-77)